Protein AF-A0A2M7XAL5-F1 (afdb_monomer)

Foldseek 3Di:
DDPPCPPPVSVVVCVVVVVVVVVCVVCVVVVVVVVVVVVVVVVVVVVVDDDDPDDDDCPQKDKDKDFADPPDDLVVLVVVQVVVQVVLVVQPQWPHKDKDAADDPDPVGRGDNRIMIIITHGDPPVPHDDD

pLDDT: mean 87.9, std 8.3, range [49.16, 96.69]

Radius of gyration: 30.65 Å; Cα contacts (8 Å, |Δi|>4): 119; chains: 1; bounding box: 51×35×81 Å

Mean predicted aligned error: 9.92 Å

Nearest PDB structures (foldseek):
  7kf6-assembly1_C  TM=8.830E-01  e=1.157E-09  Escherichia coli
  4dnr-assembly1_A  TM=8.608E-01  e=1.715E-09  Escherichia coli K-12
  4k0e-assembly1_C  TM=8.693E-01  e=5.455E-06  Cupriavidus metallidurans CH34
  4k0j-assembly2_E  TM=8.535E-01  e=9.842E-06  Cupriavidus metallidurans CH34
  8yr0-assembly1_C  TM=6.850E-01  e=1.027E-02  Acinetobacter baumannii

Structure (mmCIF, N/CA/C/O backbone):
data_AF-A0A2M7XAL5-F1
#
_entry.id   AF-A0A2M7XAL5-F1
#
loop_
_atom_site.group_PDB
_atom_site.id
_atom_site.type_symbol
_atom_site.label_atom_id
_atom_site.label_alt_id
_atom_site.label_comp_id
_atom_site.label_asym_id
_atom_site.label_entity_id
_atom_site.label_seq_id
_atom_site.pdbx_PDB_ins_code
_atom_site.Cartn_x
_atom_site.Cartn_y
_atom_site.Cartn_z
_atom_site.occupancy
_atom_site.B_iso_or_equiv
_atom_site.auth_seq_id
_atom_site.auth_comp_id
_atom_site.auth_asym_id
_atom_site.auth_atom_id
_atom_site.pdbx_PDB_model_num
ATOM 1 N N . MET A 1 1 ? 8.587 -23.482 -47.338 1.00 49.16 1 MET A N 1
ATOM 2 C CA . MET A 1 1 ? 9.087 -22.319 -46.572 1.00 49.16 1 MET A CA 1
ATOM 3 C C . MET A 1 1 ? 9.256 -21.165 -47.551 1.00 49.16 1 MET A C 1
ATOM 5 O O . MET A 1 1 ? 10.068 -21.295 -48.456 1.00 49.16 1 MET A O 1
ATOM 9 N N . ARG A 1 2 ? 8.418 -20.118 -47.480 1.00 53.09 2 ARG A N 1
ATOM 10 C CA . ARG A 1 2 ? 8.546 -18.942 -48.364 1.00 53.09 2 ARG A CA 1
ATOM 11 C C . ARG A 1 2 ? 9.804 -18.167 -47.977 1.00 53.09 2 ARG A C 1
ATOM 13 O O . ARG A 1 2 ? 10.059 -18.000 -46.787 1.00 53.09 2 ARG A O 1
ATOM 20 N N . SER A 1 3 ? 10.578 -17.739 -48.971 1.00 56.19 3 SER A N 1
ATOM 21 C CA . SER A 1 3 ? 11.806 -16.978 -48.750 1.00 56.19 3 SER A CA 1
ATOM 22 C C . SER A 1 3 ? 11.474 -15.656 -48.060 1.00 56.19 3 SER A C 1
ATOM 24 O O . SER A 1 3 ? 10.515 -14.975 -48.421 1.00 56.19 3 SER A O 1
ATOM 26 N N . GLU A 1 4 ? 12.270 -15.286 -47.061 1.00 58.97 4 GLU A N 1
ATOM 27 C CA . GLU A 1 4 ? 12.066 -14.123 -46.186 1.00 58.97 4 GLU A CA 1
ATOM 28 C C . GLU A 1 4 ? 11.898 -12.805 -46.972 1.00 58.97 4 GLU A C 1
ATOM 30 O O . GLU A 1 4 ? 11.258 -11.862 -46.512 1.00 58.97 4 GLU A O 1
ATOM 35 N N . HIS A 1 5 ? 12.405 -12.764 -48.206 1.00 58.94 5 HIS A N 1
ATOM 36 C CA . HIS A 1 5 ? 12.381 -11.621 -49.120 1.00 58.94 5 HIS A CA 1
ATOM 37 C C . HIS A 1 5 ? 11.064 -11.448 -49.899 1.00 58.94 5 HIS A C 1
ATOM 39 O O . HIS A 1 5 ? 10.841 -10.389 -50.485 1.00 58.94 5 HIS A O 1
ATOM 45 N N . GLU A 1 6 ? 10.185 -12.453 -49.907 1.00 62.72 6 GLU A N 1
ATOM 46 C CA . GLU A 1 6 ? 8.898 -12.400 -50.617 1.00 62.72 6 GLU A CA 1
ATOM 47 C C . GLU A 1 6 ? 7.762 -11.851 -49.750 1.00 62.72 6 GLU A C 1
ATOM 49 O O . GLU A 1 6 ? 6.675 -11.561 -50.251 1.00 62.72 6 GLU A O 1
ATOM 54 N N . ASN A 1 7 ? 7.998 -11.681 -48.446 1.00 75.62 7 ASN A N 1
ATOM 55 C CA . ASN A 1 7 ? 7.008 -11.097 -47.559 1.00 75.62 7 ASN A CA 1
ATOM 56 C C . ASN A 1 7 ? 6.917 -9.576 -47.818 1.00 75.62 7 ASN A C 1
ATOM 58 O O . ASN A 1 7 ? 7.906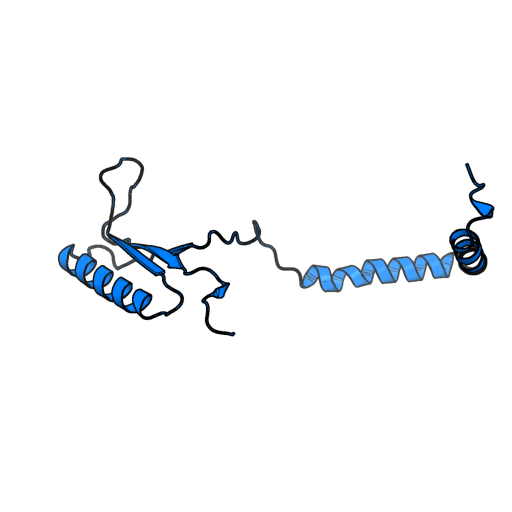 -8.863 -47.606 1.00 75.62 7 ASN A O 1
ATOM 62 N N . PRO A 1 8 ? 5.754 -9.046 -48.248 1.00 79.69 8 PRO A N 1
ATOM 63 C CA . PRO A 1 8 ? 5.588 -7.623 -48.552 1.00 79.69 8 PRO A CA 1
ATOM 64 C C . PRO A 1 8 ? 5.903 -6.719 -47.353 1.00 79.69 8 PRO A C 1
ATOM 66 O O . PRO A 1 8 ? 6.410 -5.611 -47.538 1.00 79.69 8 PRO A O 1
ATOM 69 N N . ILE A 1 9 ? 5.686 -7.216 -46.131 1.00 83.81 9 ILE A N 1
ATOM 70 C CA . ILE A 1 9 ? 6.045 -6.521 -44.891 1.00 83.81 9 ILE A CA 1
ATOM 71 C C . ILE A 1 9 ? 7.568 -6.373 -44.804 1.00 83.81 9 ILE A C 1
ATOM 73 O O . ILE A 1 9 ? 8.073 -5.266 -44.630 1.00 83.81 9 ILE A O 1
ATOM 77 N N . ASN A 1 10 ? 8.317 -7.457 -45.021 1.00 84.06 10 ASN A N 1
ATOM 78 C CA . ASN A 1 10 ? 9.776 -7.424 -44.929 1.00 84.06 10 ASN A CA 1
ATOM 79 C C . ASN A 1 10 ? 10.398 -6.491 -45.981 1.00 84.06 10 ASN A C 1
ATOM 81 O O . ASN A 1 10 ? 11.271 -5.679 -45.675 1.00 84.06 10 ASN A O 1
ATOM 85 N N . ARG A 1 11 ? 9.890 -6.519 -47.220 1.00 8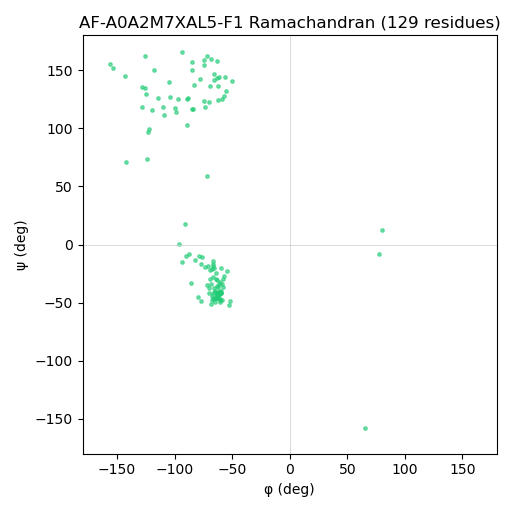3.12 11 ARG A N 1
ATOM 86 C CA . ARG A 1 11 ? 10.361 -5.622 -48.286 1.00 83.12 11 ARG A CA 1
ATOM 87 C C . ARG A 1 11 ? 10.158 -4.147 -47.930 1.00 83.12 11 ARG A C 1
ATOM 89 O O . ARG A 1 11 ? 11.042 -3.329 -48.195 1.00 83.12 11 ARG A O 1
ATOM 96 N N . TRP A 1 12 ? 9.022 -3.807 -47.323 1.00 86.44 12 TRP A N 1
ATOM 97 C CA . TRP A 1 12 ? 8.743 -2.444 -46.873 1.00 86.44 12 TRP A CA 1
ATOM 98 C C . TRP A 1 12 ? 9.656 -2.020 -45.711 1.00 86.44 12 TRP A C 1
ATOM 100 O O . TRP A 1 12 ? 10.236 -0.930 -45.772 1.00 86.44 12 TRP A O 1
ATOM 110 N N . LEU A 1 13 ? 9.870 -2.890 -44.713 1.00 88.06 13 LEU A N 1
ATOM 111 C CA . LEU A 1 13 ? 10.814 -2.625 -43.619 1.00 88.06 13 LEU A CA 1
ATOM 112 C C . LEU A 1 13 ? 12.234 -2.384 -44.148 1.00 88.06 13 LEU A C 1
ATOM 114 O O . LEU A 1 13 ? 12.853 -1.379 -43.799 1.00 88.06 13 LEU A O 1
ATOM 118 N N . ILE A 1 14 ? 12.734 -3.245 -45.041 1.00 85.62 14 ILE A N 1
ATOM 119 C CA . ILE A 1 14 ? 14.081 -3.115 -45.620 1.00 85.62 14 ILE A CA 1
ATOM 120 C C . ILE A 1 14 ? 14.209 -1.818 -46.432 1.00 85.62 14 ILE A C 1
ATOM 122 O O . ILE A 1 14 ? 15.222 -1.118 -46.330 1.00 85.62 14 ILE A O 1
ATOM 126 N N . ALA A 1 15 ? 13.183 -1.460 -47.209 1.00 86.75 15 ALA A N 1
ATOM 127 C CA . ALA A 1 15 ? 13.174 -0.230 -47.999 1.00 86.75 15 ALA A CA 1
ATOM 128 C C . ALA A 1 15 ? 13.228 1.038 -47.129 1.00 86.75 15 ALA A C 1
ATOM 130 O O . ALA A 1 15 ? 13.798 2.045 -47.555 1.00 86.75 15 ALA A O 1
ATOM 131 N N . ARG A 1 16 ? 12.673 1.005 -45.909 1.00 87.38 16 ARG A N 1
ATOM 132 C CA . ARG A 1 16 ? 12.780 2.113 -44.943 1.00 87.38 16 ARG A CA 1
ATOM 133 C C . ARG A 1 16 ? 14.039 2.063 -44.090 1.00 87.38 16 ARG A C 1
ATOM 135 O O . ARG A 1 16 ? 14.607 3.117 -43.822 1.00 87.38 16 ARG A O 1
ATOM 142 N N . TYR A 1 17 ? 14.536 0.879 -43.761 1.00 88.75 17 TYR A N 1
ATOM 143 C CA . TYR A 1 17 ? 15.765 0.698 -42.992 1.00 88.75 17 TYR A CA 1
ATOM 144 C C . TYR A 1 17 ? 17.022 1.154 -43.753 1.00 88.75 17 TYR A C 1
ATOM 146 O O . TYR A 1 17 ? 17.834 1.907 -43.212 1.00 88.75 17 TYR A O 1
ATOM 154 N N . ARG A 1 18 ? 17.165 0.775 -45.033 1.00 87.44 18 ARG A N 1
ATOM 155 C CA . ARG A 1 18 ? 18.337 1.108 -45.873 1.00 87.44 18 ARG A CA 1
ATOM 156 C C . ARG A 1 18 ? 18.707 2.606 -45.904 1.00 87.44 18 ARG A C 1
ATOM 158 O O . ARG A 1 18 ? 19.876 2.925 -45.688 1.00 87.44 18 ARG A O 1
ATOM 165 N N . PRO A 1 19 ? 17.778 3.555 -46.130 1.00 88.56 19 PRO A N 1
ATOM 166 C CA . PRO A 1 19 ? 18.117 4.980 -46.119 1.00 88.56 19 PRO A CA 1
ATOM 167 C C . PRO A 1 19 ? 18.364 5.541 -44.709 1.00 88.56 19 PRO A C 1
ATOM 169 O O . PRO A 1 19 ? 18.978 6.600 -44.580 1.00 88.56 19 PRO A O 1
ATOM 172 N N . ILE A 1 20 ? 17.889 4.880 -43.650 1.00 86.81 20 ILE A N 1
ATOM 173 C CA . ILE A 1 20 ? 18.134 5.294 -42.261 1.00 86.81 20 ILE A CA 1
ATOM 174 C C . ILE A 1 20 ? 19.554 4.896 -41.854 1.00 86.81 20 ILE A C 1
ATOM 176 O O . ILE A 1 20 ? 20.316 5.753 -41.405 1.00 86.81 20 ILE A O 1
ATOM 180 N N . ILE A 1 21 ? 19.950 3.643 -42.104 1.00 86.44 21 ILE A N 1
ATOM 181 C CA . ILE A 1 21 ? 21.302 3.176 -41.776 1.00 86.44 21 ILE A CA 1
ATOM 182 C C . ILE A 1 21 ? 22.369 3.883 -42.617 1.00 86.44 21 ILE A C 1
ATOM 184 O O . ILE A 1 21 ? 23.409 4.266 -42.087 1.00 86.44 21 ILE A O 1
ATOM 188 N N . GLY A 1 22 ? 22.086 4.167 -43.894 1.00 86.06 22 GLY A N 1
ATOM 189 C CA . GLY A 1 22 ? 22.992 4.947 -44.740 1.00 86.06 22 GLY A CA 1
ATOM 190 C C . GLY A 1 22 ? 23.251 6.355 -44.189 1.00 86.06 22 GLY A C 1
ATOM 191 O O . GLY A 1 22 ? 24.390 6.816 -44.181 1.00 86.06 22 GLY A O 1
ATOM 192 N N . ARG A 1 23 ? 22.223 7.028 -43.648 1.00 85.00 23 ARG A N 1
ATOM 193 C CA . ARG A 1 23 ? 22.387 8.340 -42.992 1.00 85.00 23 ARG A CA 1
ATOM 194 C C . ARG A 1 23 ? 23.106 8.245 -41.648 1.00 85.00 23 ARG A C 1
ATOM 196 O O . ARG A 1 23 ? 23.861 9.159 -41.319 1.00 85.00 23 ARG A O 1
ATOM 203 N N . ALA A 1 24 ? 22.880 7.169 -40.897 1.00 85.31 24 ALA A N 1
ATOM 204 C CA . ALA A 1 24 ? 23.548 6.919 -39.623 1.00 85.31 24 ALA A CA 1
ATOM 205 C C . ALA A 1 24 ? 25.059 6.681 -39.814 1.00 85.31 24 ALA A C 1
ATOM 207 O O . ALA A 1 24 ? 25.872 7.322 -39.150 1.00 85.31 24 ALA A O 1
ATOM 208 N N . LEU A 1 25 ? 25.437 5.841 -40.784 1.00 87.06 25 LEU A N 1
ATOM 209 C CA . LEU A 1 25 ? 26.834 5.540 -41.117 1.00 87.06 25 LEU A CA 1
ATOM 210 C C . LEU A 1 25 ? 27.568 6.728 -41.755 1.00 87.06 25 LEU A C 1
ATOM 212 O O . LEU A 1 25 ? 28.770 6.876 -41.561 1.00 87.06 25 LEU A O 1
ATOM 216 N N . ALA A 1 26 ? 26.862 7.609 -42.472 1.00 89.00 26 ALA A N 1
ATOM 217 C CA . ALA A 1 26 ? 27.469 8.789 -43.090 1.00 89.00 26 ALA A CA 1
ATOM 218 C C . ALA A 1 26 ? 27.933 9.854 -42.077 1.00 89.00 26 ALA A C 1
ATOM 220 O O . ALA A 1 26 ? 28.758 10.702 -42.417 1.00 89.00 26 ALA A O 1
ATOM 221 N N . ARG A 1 27 ? 27.382 9.873 -40.852 1.00 88.44 27 ARG A N 1
ATOM 222 C CA . ARG A 1 27 ? 27.732 10.854 -39.805 1.00 88.44 27 ARG A CA 1
ATOM 223 C C . ARG A 1 27 ? 27.758 10.207 -38.414 1.00 88.44 27 ARG A C 1
ATOM 225 O O . ARG A 1 27 ? 26.909 10.540 -37.580 1.00 88.44 27 ARG A O 1
ATOM 232 N N . PRO A 1 28 ? 28.752 9.348 -38.125 1.00 85.25 28 PRO A N 1
ATOM 233 C CA . PRO A 1 28 ? 28.805 8.591 -36.874 1.00 85.25 28 PRO A CA 1
ATOM 234 C C . PRO A 1 28 ? 28.812 9.493 -35.628 1.00 85.25 28 PRO A C 1
ATOM 236 O O . PRO A 1 28 ? 28.124 9.195 -34.657 1.00 85.25 28 PRO A O 1
ATOM 239 N N . GLY A 1 29 ? 29.472 10.658 -35.671 1.00 90.94 29 GLY A N 1
ATOM 240 C CA . GLY A 1 29 ? 29.486 11.601 -34.543 1.00 90.94 29 GLY A CA 1
ATOM 241 C C . GLY A 1 29 ? 28.102 12.141 -34.148 1.00 90.94 29 GLY A C 1
ATOM 242 O O . GLY A 1 29 ? 27.831 12.327 -32.965 1.00 90.94 29 GLY A O 1
ATOM 243 N N . ARG A 1 30 ? 27.183 12.331 -35.111 1.00 89.94 30 ARG A N 1
ATOM 244 C CA . ARG A 1 30 ? 25.798 12.745 -34.805 1.00 89.94 30 ARG A CA 1
ATOM 245 C C . ARG A 1 30 ? 25.018 11.625 -34.131 1.00 89.94 30 ARG A C 1
ATOM 247 O O . ARG A 1 30 ? 24.232 11.901 -33.234 1.00 89.94 30 ARG A O 1
ATOM 254 N N . VAL A 1 31 ? 25.243 10.381 -34.550 1.00 91.19 31 VAL A N 1
ATOM 255 C CA . VAL A 1 31 ? 24.608 9.206 -33.939 1.00 91.19 31 VAL A CA 1
ATOM 256 C C . VAL A 1 31 ? 25.051 9.068 -32.484 1.00 91.19 31 VAL A C 1
ATOM 258 O O . VAL A 1 31 ? 24.204 8.906 -31.608 1.00 91.19 31 VAL A O 1
ATOM 261 N N . VAL A 1 32 ? 26.351 9.219 -32.214 1.00 93.75 32 VAL A N 1
ATOM 262 C CA . VAL A 1 32 ? 26.899 9.195 -30.848 1.00 93.75 32 VAL A CA 1
ATOM 263 C C . VAL A 1 32 ? 26.306 10.319 -29.995 1.00 93.75 32 VAL A C 1
ATOM 265 O O . VAL A 1 32 ? 25.838 10.056 -28.891 1.00 93.75 32 VAL A O 1
ATOM 268 N N . LEU A 1 33 ? 26.248 11.550 -30.514 1.00 95.25 33 LEU A N 1
ATOM 269 C CA . LEU A 1 33 ? 25.688 12.692 -29.785 1.00 95.25 33 LEU A CA 1
ATOM 270 C C . LEU A 1 33 ? 24.196 12.512 -29.465 1.00 95.25 33 LEU A C 1
ATOM 272 O O . LEU A 1 33 ? 23.788 12.718 -28.326 1.00 95.25 33 LEU A O 1
ATOM 276 N N . ILE A 1 34 ? 23.389 12.085 -30.441 1.00 94.25 34 ILE A N 1
ATOM 277 C CA . ILE A 1 34 ? 21.956 11.822 -30.233 1.00 94.25 34 ILE A CA 1
ATOM 278 C C . ILE A 1 34 ? 21.763 10.713 -29.197 1.00 94.25 34 ILE A C 1
ATOM 280 O O . ILE A 1 34 ? 20.935 10.851 -28.302 1.00 94.25 34 ILE A O 1
ATOM 284 N N . THR A 1 35 ? 22.550 9.639 -29.281 1.00 93.94 35 THR A N 1
ATOM 285 C CA . THR A 1 35 ? 22.486 8.533 -28.315 1.00 93.94 35 THR A CA 1
ATOM 286 C C . THR A 1 35 ? 22.860 9.006 -26.909 1.00 93.94 35 THR A C 1
ATOM 288 O O . THR A 1 35 ? 22.166 8.678 -25.951 1.00 93.94 35 THR A O 1
ATOM 291 N N . GLY A 1 36 ? 23.900 9.835 -26.779 1.00 96.50 36 GLY A N 1
ATOM 292 C CA . GLY A 1 36 ? 24.295 10.435 -25.503 1.00 96.50 36 GLY A CA 1
ATOM 293 C C . GLY A 1 36 ? 23.209 11.333 -24.907 1.00 96.50 36 GLY A C 1
ATOM 294 O O . GLY A 1 36 ? 22.917 11.230 -23.718 1.00 96.50 36 GLY A O 1
ATOM 295 N N . LEU A 1 37 ? 22.556 12.160 -25.730 1.00 96.69 37 LEU A N 1
ATOM 296 C CA . LEU A 1 37 ? 21.432 12.996 -25.294 1.00 96.69 37 LEU A CA 1
ATOM 297 C C . LEU A 1 37 ? 20.219 12.161 -24.869 1.00 96.69 37 LEU A C 1
ATOM 299 O O . LEU A 1 37 ? 19.584 12.483 -23.868 1.00 96.69 37 LEU A O 1
ATOM 303 N N . LEU A 1 38 ? 19.915 11.074 -25.585 1.00 96.06 38 LEU A N 1
ATOM 304 C CA . LEU A 1 38 ? 18.842 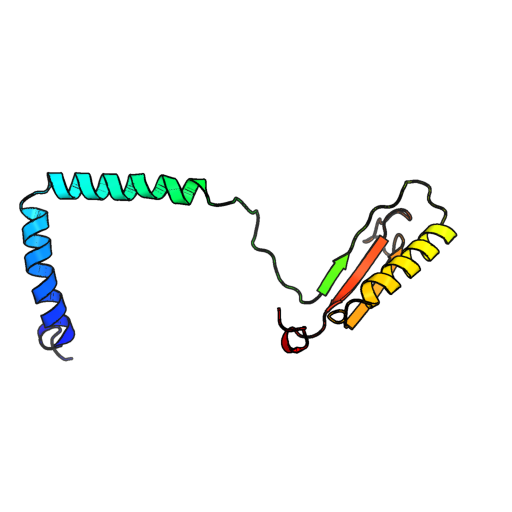10.151 -25.207 1.00 96.06 38 LEU A CA 1
ATOM 305 C C . LEU A 1 38 ? 19.125 9.490 -23.854 1.00 96.06 38 LEU A C 1
ATOM 307 O O . LEU A 1 38 ? 18.246 9.473 -22.996 1.00 96.06 38 LEU A O 1
ATOM 311 N N . LEU A 1 39 ? 20.353 9.022 -23.625 1.00 96.12 39 LEU A N 1
ATOM 312 C CA . LEU A 1 39 ? 20.751 8.466 -22.329 1.00 96.12 39 LEU A CA 1
ATOM 313 C C . LEU A 1 39 ? 20.677 9.514 -21.211 1.00 96.12 39 LEU A C 1
ATOM 315 O O . LEU A 1 39 ? 20.130 9.236 -20.149 1.00 96.12 39 LEU A O 1
ATOM 319 N N . ALA A 1 40 ? 21.153 10.736 -21.457 1.00 96.12 40 ALA A N 1
ATOM 320 C CA . ALA A 1 40 ? 21.057 11.825 -20.486 1.00 96.12 40 ALA A CA 1
ATOM 321 C C . ALA A 1 40 ? 19.598 12.190 -20.169 1.00 96.12 40 ALA A C 1
ATOM 323 O O . ALA A 1 40 ? 19.268 12.467 -19.018 1.00 96.12 40 ALA A O 1
ATOM 324 N N . SER A 1 41 ? 18.702 12.133 -21.161 1.00 96.00 41 SER A N 1
ATOM 325 C CA . SER A 1 41 ? 17.277 12.411 -20.957 1.00 96.00 41 SER A CA 1
ATOM 326 C C . SER A 1 41 ? 16.591 11.406 -20.027 1.00 96.00 41 SER A C 1
ATOM 328 O O . SER A 1 41 ? 15.620 11.773 -19.371 1.00 96.00 41 SER A O 1
ATOM 330 N N . MET A 1 42 ? 17.121 10.180 -19.893 1.00 94.56 42 MET A N 1
ATOM 331 C CA . MET A 1 42 ? 16.599 9.181 -18.948 1.00 94.56 42 MET A CA 1
ATOM 332 C C . MET A 1 42 ? 16.810 9.578 -17.483 1.00 94.56 42 MET A C 1
ATOM 334 O O . MET A 1 42 ? 16.078 9.098 -16.620 1.00 94.56 42 MET A O 1
ATOM 338 N N . LEU A 1 43 ? 17.752 10.478 -17.183 1.00 94.06 43 LEU A N 1
ATOM 339 C CA . LEU A 1 43 ? 17.986 10.945 -15.813 1.00 94.06 43 LEU A CA 1
ATOM 340 C C . LEU A 1 43 ? 16.774 11.697 -15.239 1.00 94.06 43 LEU A C 1
ATOM 342 O O . LEU A 1 43 ? 16.543 11.646 -14.035 1.00 94.06 43 LEU A O 1
ATOM 346 N N . TRP A 1 44 ? 15.983 12.357 -16.092 1.00 93.75 44 TRP A N 1
ATOM 347 C CA . TRP A 1 44 ? 14.795 13.114 -15.688 1.00 93.75 44 TRP A CA 1
ATOM 348 C C . TRP A 1 44 ? 13.631 12.243 -15.177 1.00 93.75 44 TRP A C 1
ATOM 350 O O . TRP A 1 44 ? 13.129 12.522 -14.092 1.00 93.75 44 TRP A O 1
ATOM 360 N N . PRO A 1 45 ? 13.163 11.196 -15.886 1.00 93.69 45 PRO A N 1
ATOM 361 C CA . PRO A 1 45 ? 12.150 10.295 -15.340 1.00 93.69 45 PRO A CA 1
ATOM 362 C C . PRO A 1 45 ? 12.693 9.458 -14.176 1.00 93.69 45 PRO A C 1
ATOM 364 O O . PRO A 1 45 ? 11.964 9.225 -13.218 1.00 93.69 45 PRO A O 1
ATOM 367 N N . LEU A 1 46 ? 13.973 9.063 -14.200 1.00 91.94 46 LEU A N 1
ATOM 368 C CA . LEU A 1 46 ? 14.587 8.315 -13.096 1.00 91.94 46 LEU A CA 1
ATOM 369 C C . LEU A 1 46 ? 14.581 9.089 -11.771 1.00 91.94 46 LEU A C 1
ATOM 371 O O . LEU A 1 46 ? 14.459 8.469 -10.719 1.00 91.94 46 LEU A O 1
ATOM 375 N N . SER A 1 47 ? 14.691 10.421 -11.801 1.00 90.44 4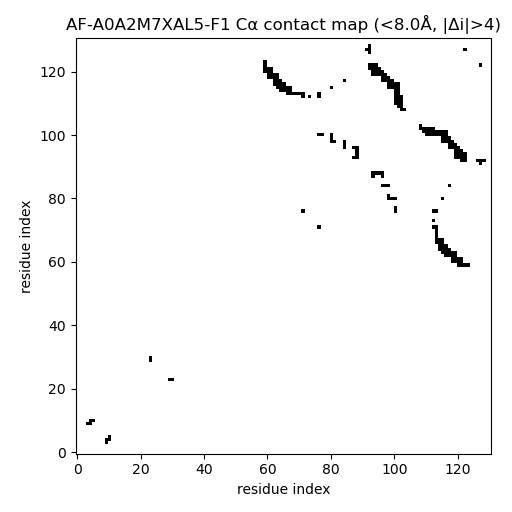7 SER A N 1
ATOM 376 C CA . SER A 1 47 ? 14.617 11.243 -10.586 1.00 90.44 47 SER A CA 1
ATOM 377 C C . SER A 1 47 ? 13.194 11.432 -10.051 1.00 90.44 47 SER A C 1
ATOM 379 O O . SER A 1 47 ? 13.035 11.814 -8.895 1.00 90.44 47 SER A O 1
ATOM 381 N N . GLN A 1 48 ? 12.171 11.159 -10.864 1.00 92.12 48 GLN A N 1
ATOM 382 C CA . GLN A 1 48 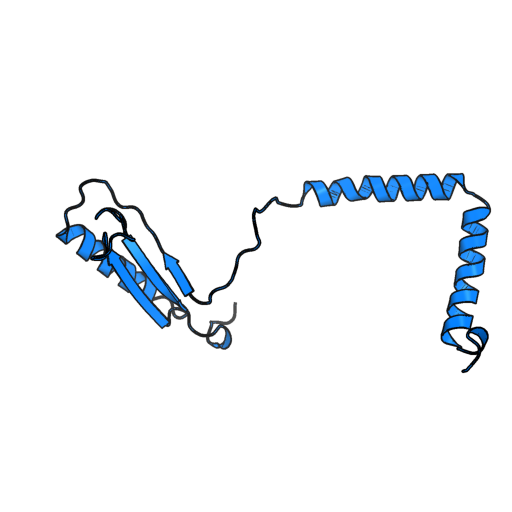? 10.758 11.243 -10.474 1.00 92.12 48 GLN A CA 1
ATOM 383 C C . GLN A 1 48 ? 10.190 9.912 -9.981 1.00 92.12 48 GLN A C 1
ATOM 385 O O . GLN A 1 48 ? 9.116 9.897 -9.383 1.00 92.12 48 GLN A O 1
ATOM 390 N N . LEU A 1 49 ? 10.880 8.796 -10.229 1.00 89.56 49 LEU A N 1
ATOM 391 C CA . LEU A 1 49 ? 10.442 7.493 -9.747 1.00 89.56 49 LEU A CA 1
ATOM 392 C C . LEU A 1 49 ? 10.610 7.410 -8.227 1.00 89.56 49 LEU A C 1
ATOM 394 O O . LEU A 1 49 ? 11.711 7.557 -7.689 1.00 89.56 49 LEU A O 1
ATOM 398 N N . GLY A 1 50 ? 9.498 7.140 -7.546 1.00 84.88 50 GLY A N 1
ATOM 399 C CA . GLY A 1 50 ? 9.501 6.744 -6.145 1.00 84.88 50 GLY A CA 1
ATOM 400 C C . GLY A 1 50 ? 10.231 5.415 -5.951 1.00 84.88 50 GLY A C 1
ATOM 401 O O . GLY A 1 50 ? 10.397 4.623 -6.880 1.00 84.88 50 GLY A O 1
ATOM 402 N N . ARG A 1 51 ? 10.693 5.175 -4.725 1.00 83.56 51 ARG A N 1
ATOM 403 C CA . ARG A 1 51 ? 11.234 3.877 -4.320 1.00 83.56 51 ARG A CA 1
ATOM 404 C C . ARG A 1 51 ? 10.249 3.252 -3.353 1.00 83.56 51 ARG A C 1
ATOM 406 O O . ARG A 1 51 ? 10.025 3.800 -2.279 1.00 83.56 51 ARG A O 1
ATOM 413 N N . GLU A 1 52 ? 9.715 2.106 -3.730 1.00 87.94 52 GLU A N 1
ATOM 414 C CA . GLU A 1 52 ? 8.862 1.277 -2.885 1.00 87.94 52 GLU A CA 1
ATOM 415 C C . GLU A 1 52 ? 9.549 -0.074 -2.686 1.00 87.94 52 GLU A C 1
ATOM 417 O O . GLU A 1 52 ? 10.337 -0.511 -3.528 1.00 87.94 52 GLU A O 1
ATOM 422 N N . PHE A 1 53 ? 9.307 -0.717 -1.543 1.00 85.69 53 PHE A N 1
ATOM 423 C CA . PHE A 1 53 ? 9.887 -2.031 -1.255 1.00 85.69 53 PHE A CA 1
ATOM 424 C C . PHE A 1 53 ? 9.262 -3.119 -2.140 1.00 85.69 53 PHE A C 1
ATOM 426 O O . PHE A 1 53 ? 9.965 -3.979 -2.666 1.00 85.69 53 PHE A O 1
ATOM 433 N N . MET A 1 54 ? 7.944 -3.050 -2.322 1.00 87.75 54 MET A N 1
ATOM 434 C CA . MET A 1 54 ? 7.135 -3.953 -3.136 1.00 87.75 54 MET A CA 1
ATOM 435 C C . MET A 1 54 ? 5.849 -3.224 -3.555 1.00 87.75 54 MET A C 1
ATOM 437 O O . MET A 1 54 ? 5.458 -2.295 -2.848 1.00 87.75 54 MET A O 1
ATOM 441 N N . PRO A 1 55 ? 5.200 -3.616 -4.666 1.00 85.50 55 PRO A N 1
ATOM 442 C CA . PRO A 1 55 ? 3.908 -3.052 -5.039 1.00 85.50 55 PRO A CA 1
ATOM 443 C C . PRO A 1 55 ? 2.832 -3.430 -4.017 1.00 85.50 55 PRO A C 1
ATOM 445 O O . PRO A 1 55 ? 2.853 -4.540 -3.476 1.00 85.50 55 PRO A O 1
ATOM 448 N N . ASP A 1 56 ? 1.873 -2.532 -3.803 1.00 84.38 56 ASP A N 1
ATOM 449 C CA . ASP A 1 56 ? 0.724 -2.798 -2.941 1.00 84.38 56 ASP A CA 1
ATOM 450 C C . ASP A 1 56 ? -0.104 -3.965 -3.497 1.00 84.38 56 ASP A C 1
ATOM 452 O O . ASP A 1 56 ? -0.543 -3.959 -4.653 1.00 84.38 56 ASP A O 1
ATOM 456 N N . LEU A 1 57 ? -0.304 -4.983 -2.661 1.00 84.69 57 LEU A N 1
ATOM 457 C CA . LEU A 1 57 ? -1.127 -6.140 -2.982 1.00 84.69 57 LEU A CA 1
ATOM 458 C C . LEU A 1 57 ? -2.581 -5.850 -2.595 1.00 84.69 57 LEU A C 1
ATOM 460 O O . LEU A 1 57 ? -2.864 -5.504 -1.452 1.00 84.69 57 LEU A O 1
ATOM 464 N N . ASP A 1 58 ? -3.505 -6.009 -3.543 1.00 83.88 58 ASP A N 1
ATOM 465 C CA . ASP A 1 58 ? -4.938 -5.918 -3.257 1.00 83.88 58 ASP A CA 1
ATO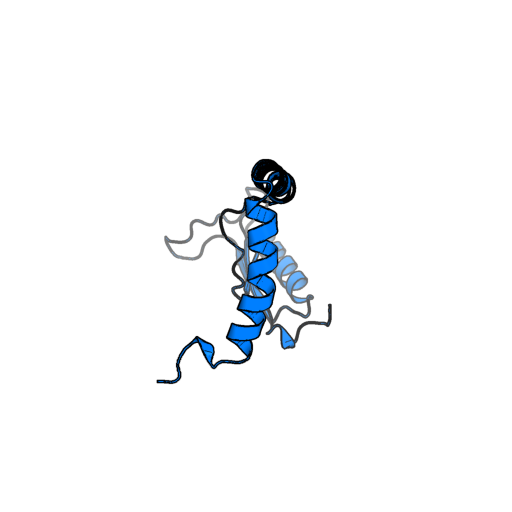M 466 C C . ASP A 1 58 ? -5.485 -7.293 -2.857 1.00 83.88 58 ASP A C 1
ATOM 468 O O . ASP A 1 58 ? -5.693 -8.165 -3.703 1.00 83.88 58 ASP A O 1
ATOM 472 N N . GLU A 1 59 ? -5.703 -7.479 -1.557 1.00 82.94 59 GLU A N 1
ATOM 473 C CA . GLU A 1 59 ? -6.237 -8.714 -0.968 1.00 82.94 59 GLU A CA 1
ATOM 474 C C . GLU A 1 59 ? -7.782 -8.729 -0.932 1.00 82.94 59 GLU A C 1
ATOM 476 O O . GLU A 1 59 ? -8.397 -9.764 -0.668 1.00 82.94 59 GLU A O 1
ATOM 481 N N . GLY A 1 60 ? -8.443 -7.606 -1.253 1.00 81.31 60 GLY A N 1
ATOM 482 C CA . GLY A 1 60 ? -9.904 -7.455 -1.191 1.00 81.31 60 GLY A CA 1
ATOM 483 C C . GLY A 1 60 ? -10.471 -7.256 0.225 1.00 81.31 60 GLY A C 1
ATOM 484 O O . GLY A 1 60 ? -11.652 -6.921 0.388 1.00 81.31 60 GLY A O 1
ATOM 485 N N . ASP A 1 61 ? -9.645 -7.409 1.254 1.00 87.69 61 ASP A N 1
ATOM 486 C CA . ASP A 1 61 ? -9.895 -6.964 2.617 1.00 87.69 61 ASP A CA 1
ATOM 487 C C . ASP A 1 61 ? -8.759 -6.067 3.134 1.00 87.69 61 ASP A C 1
ATOM 489 O O . ASP A 1 61 ? -7.692 -5.937 2.540 1.00 87.69 61 ASP A O 1
ATOM 493 N N . LEU A 1 62 ? -9.059 -5.326 4.198 1.00 90.38 62 LEU A N 1
ATOM 494 C CA . LEU A 1 62 ? -8.173 -4.335 4.795 1.00 90.38 62 LEU A CA 1
ATOM 495 C C . LEU A 1 62 ? -8.053 -4.610 6.287 1.00 90.38 62 LEU A C 1
ATOM 497 O O . LEU A 1 62 ? -9.056 -4.819 6.976 1.00 90.38 62 LEU A O 1
ATOM 501 N N . LEU A 1 63 ? -6.832 -4.548 6.806 1.00 91.69 63 LEU A N 1
ATOM 502 C CA . LEU A 1 63 ? -6.576 -4.637 8.235 1.00 91.69 63 LEU A CA 1
ATOM 503 C C . LEU A 1 63 ? -6.378 -3.233 8.814 1.00 91.69 63 LEU A C 1
ATOM 505 O O . LEU A 1 63 ? -5.410 -2.545 8.496 1.00 91.69 63 LEU A O 1
ATOM 509 N N . TYR A 1 64 ? -7.295 -2.802 9.678 1.00 91.38 64 TYR A N 1
ATOM 510 C CA . TYR A 1 64 ? -7.213 -1.512 10.360 1.00 91.38 64 TYR A CA 1
ATOM 511 C C . TYR A 1 64 ? -6.670 -1.682 11.781 1.00 91.38 64 TYR A C 1
ATOM 513 O O . TYR A 1 64 ? -7.298 -2.340 12.610 1.00 91.38 64 TYR A O 1
ATOM 521 N N . MET A 1 65 ? -5.507 -1.084 12.064 1.00 92.38 65 MET A N 1
ATOM 522 C CA . MET A 1 65 ? -4.772 -1.275 13.324 1.00 92.38 65 MET A CA 1
ATOM 523 C C . MET A 1 65 ? -4.490 0.043 14.065 1.00 92.38 65 MET A C 1
ATOM 525 O O . MET A 1 65 ? -3.355 0.526 14.052 1.00 92.38 65 MET A O 1
ATOM 529 N N . PRO A 1 66 ? -5.487 0.682 14.700 1.00 89.44 66 PRO A N 1
ATOM 530 C CA . PRO A 1 66 ? -5.239 1.895 15.463 1.00 89.44 66 PRO A CA 1
ATOM 531 C C . PRO A 1 66 ? -4.616 1.582 16.833 1.00 89.44 66 PRO A C 1
ATOM 533 O O . PRO A 1 66 ? -4.988 0.628 17.523 1.00 89.44 66 PRO A O 1
ATOM 536 N N . SER A 1 67 ? -3.695 2.445 17.261 1.00 87.62 67 SER A N 1
ATOM 537 C CA . SER A 1 67 ? -3.094 2.418 18.596 1.00 87.62 67 SER A CA 1
ATOM 538 C C . SER A 1 67 ? -3.800 3.399 19.538 1.00 87.62 67 SER A C 1
ATOM 540 O O . SER A 1 67 ? -3.869 4.596 19.249 1.00 87.62 67 SER A O 1
ATOM 542 N N . ALA A 1 68 ? -4.284 2.915 20.680 1.00 86.62 68 ALA A N 1
ATOM 543 C CA . ALA A 1 68 ? -4.859 3.718 21.757 1.00 86.62 68 ALA A CA 1
ATOM 544 C C . ALA A 1 68 ? -3.803 4.077 22.828 1.00 86.62 68 ALA A C 1
ATOM 546 O O . ALA A 1 68 ? -2.729 3.469 22.870 1.00 86.62 68 ALA A O 1
ATOM 547 N N . PRO A 1 69 ? -4.087 5.042 23.726 1.00 88.06 69 PRO A N 1
ATOM 548 C CA . PRO A 1 69 ? -3.192 5.364 24.832 1.00 88.06 69 PRO A CA 1
ATOM 549 C C . PRO A 1 69 ? -2.883 4.145 25.723 1.00 88.06 69 PRO A C 1
ATOM 551 O O . PRO A 1 69 ? -3.770 3.318 25.975 1.00 88.06 69 PRO A O 1
ATOM 554 N N . PRO A 1 70 ? -1.648 4.034 26.245 1.00 85.31 70 PRO A N 1
ATOM 555 C CA . PRO A 1 70 ? -1.283 2.953 27.151 1.00 85.31 70 PRO A CA 1
ATOM 556 C C . PRO A 1 70 ? -2.100 3.037 28.449 1.00 85.31 70 PRO A C 1
ATOM 558 O O . PRO A 1 70 ? -2.383 4.122 28.950 1.00 85.31 70 PRO A O 1
ATOM 561 N N . GLY A 1 71 ? -2.480 1.883 29.004 1.00 84.25 71 GLY A N 1
ATOM 562 C CA . GLY A 1 71 ? -3.262 1.814 30.246 1.00 84.25 71 GLY A CA 1
ATOM 563 C C . GLY A 1 71 ? -4.768 2.046 30.080 1.00 84.25 71 GLY A C 1
ATOM 564 O O . GLY A 1 71 ? -5.464 2.226 31.078 1.00 84.25 71 GLY A O 1
ATOM 565 N N . ILE A 1 72 ? -5.291 2.028 28.847 1.00 87.69 72 ILE A N 1
ATOM 566 C CA . ILE A 1 72 ? -6.736 2.080 28.602 1.00 87.69 72 ILE A CA 1
ATOM 567 C C . ILE A 1 72 ? -7.464 0.947 29.344 1.00 87.69 72 ILE A C 1
ATOM 569 O O . ILE A 1 72 ? -7.076 -0.222 29.289 1.00 87.69 72 ILE A O 1
ATOM 573 N N . ALA A 1 73 ? -8.548 1.295 30.040 1.00 90.69 73 ALA A N 1
ATOM 574 C CA . ALA A 1 73 ? -9.394 0.308 30.694 1.00 90.69 73 ALA A CA 1
ATOM 575 C C . ALA A 1 73 ? -10.089 -0.576 29.649 1.00 90.69 73 ALA A C 1
ATOM 577 O O . ALA A 1 73 ? -10.570 -0.086 28.625 1.00 90.69 73 ALA A O 1
ATOM 578 N N . ILE A 1 74 ? -10.218 -1.874 29.934 1.00 89.56 74 ILE A N 1
ATOM 579 C CA . ILE A 1 74 ? -10.790 -2.841 28.985 1.00 89.56 74 ILE A CA 1
ATOM 580 C C . ILE A 1 74 ? -12.227 -2.486 28.567 1.00 89.56 74 ILE A C 1
ATOM 582 O O . ILE A 1 74 ? -12.608 -2.686 27.416 1.00 89.56 74 ILE A O 1
ATOM 586 N N . GLY A 1 75 ? -13.018 -1.904 29.477 1.00 90.94 75 GLY A N 1
ATOM 587 C CA . GLY A 1 75 ? -14.370 -1.425 29.178 1.00 90.94 75 GLY A CA 1
ATOM 588 C C . GLY A 1 75 ? -14.366 -0.297 28.146 1.00 90.94 75 GLY A C 1
ATOM 589 O O . GLY A 1 75 ? -15.108 -0.354 27.167 1.00 90.94 75 GLY A O 1
ATOM 590 N N . THR A 1 76 ? -13.474 0.680 28.316 1.00 90.38 76 THR A N 1
ATOM 591 C CA . THR A 1 76 ? -13.299 1.800 27.383 1.00 90.38 76 THR A CA 1
ATOM 592 C C . THR A 1 76 ? -12.761 1.326 26.037 1.00 90.38 76 THR A C 1
ATOM 594 O O . THR A 1 76 ? -13.266 1.748 25.003 1.00 90.38 76 THR A O 1
ATOM 597 N N . ALA A 1 77 ? -11.798 0.400 26.024 1.00 91.19 77 ALA A N 1
ATOM 598 C CA . ALA A 1 77 ? -11.266 -0.169 24.785 1.00 91.19 77 ALA A CA 1
ATOM 599 C C . ALA A 1 77 ? -12.353 -0.903 23.978 1.00 91.19 77 ALA A C 1
ATOM 601 O O . ALA A 1 77 ? -12.448 -0.733 22.765 1.00 91.19 77 ALA A O 1
ATOM 602 N N . ARG A 1 78 ? -13.244 -1.647 24.651 1.00 91.06 78 ARG A N 1
ATOM 603 C CA . ARG A 1 78 ? -14.409 -2.286 24.010 1.00 91.06 78 ARG A CA 1
ATOM 604 C C . ARG A 1 78 ? -15.409 -1.270 23.465 1.00 91.06 78 ARG A C 1
ATOM 606 O O . ARG A 1 78 ? -15.949 -1.480 22.383 1.00 91.06 78 ARG A O 1
ATOM 613 N N . GLN A 1 79 ? -15.672 -0.188 24.197 1.00 93.25 79 GLN A N 1
ATOM 614 C CA . GLN A 1 79 ? -16.541 0.889 23.714 1.00 93.25 79 GLN A CA 1
ATOM 615 C C . GLN A 1 79 ? -15.947 1.573 22.481 1.00 93.25 79 GLN A C 1
ATOM 617 O O . GLN A 1 79 ? -16.663 1.785 21.504 1.00 93.25 79 GLN A O 1
ATOM 622 N N . LEU A 1 80 ? -14.645 1.863 22.509 1.00 92.12 80 LEU A N 1
ATOM 623 C CA . LEU A 1 80 ? -13.923 2.457 21.390 1.00 92.12 80 LEU A CA 1
ATOM 624 C C . LEU A 1 80 ? -13.980 1.553 20.154 1.00 92.12 80 LEU A C 1
ATOM 626 O O . LEU A 1 80 ? -14.362 2.026 19.088 1.00 92.12 80 LEU A O 1
ATOM 630 N N . LEU A 1 81 ? -13.701 0.254 20.314 1.00 93.25 81 LEU A N 1
ATOM 631 C CA . LEU A 1 81 ? -13.825 -0.738 19.242 1.00 93.25 81 LEU A CA 1
ATOM 632 C C . LEU A 1 81 ? -15.212 -0.698 18.593 1.00 93.25 81 LEU A C 1
ATOM 634 O O . LEU A 1 81 ? -15.331 -0.552 17.384 1.00 93.25 81 LEU A O 1
ATOM 638 N N . GLN A 1 82 ? -16.273 -0.769 19.400 1.00 93.75 82 GLN A N 1
ATOM 639 C CA . GLN A 1 82 ? -17.643 -0.770 18.882 1.00 93.75 82 GLN A CA 1
ATOM 640 C C . GLN A 1 82 ? -18.003 0.524 18.147 1.00 93.75 82 GLN A C 1
ATOM 642 O O . GLN A 1 82 ? -18.775 0.489 17.189 1.00 93.75 82 GLN A O 1
ATOM 647 N N . GLN A 1 83 ? -17.496 1.670 18.605 1.00 94.62 83 GLN A N 1
ATOM 648 C CA . GLN A 1 83 ? -17.717 2.948 17.930 1.00 94.62 83 GLN A CA 1
ATOM 649 C C . GLN A 1 83 ? -17.000 2.982 16.581 1.00 94.62 83 GLN A C 1
ATOM 651 O O . GLN A 1 83 ? -17.624 3.321 15.576 1.00 94.62 83 GLN A O 1
ATOM 656 N N . VAL A 1 84 ? -15.729 2.580 16.551 1.00 93.44 84 VAL A N 1
ATOM 657 C CA . VAL A 1 84 ? -14.917 2.512 15.331 1.00 93.44 84 VAL A CA 1
ATOM 658 C C . VAL A 1 84 ? -15.541 1.552 14.318 1.00 93.44 84 VAL A C 1
ATOM 660 O O . VAL A 1 84 ? -15.796 1.957 13.185 1.00 93.44 84 VAL A O 1
ATOM 663 N N . ASP A 1 85 ? -15.898 0.334 14.730 1.00 94.50 85 ASP A N 1
ATOM 664 C CA . ASP A 1 85 ? -16.511 -0.667 13.850 1.00 94.50 85 ASP A CA 1
ATOM 665 C C . ASP A 1 85 ? -17.828 -0.169 13.243 1.00 94.50 85 ASP A C 1
ATOM 667 O O . ASP A 1 85 ? -18.080 -0.347 12.048 1.00 94.50 85 ASP A O 1
ATOM 671 N N . ARG A 1 86 ? -18.669 0.503 14.045 1.00 95.06 86 ARG A N 1
ATOM 672 C CA . ARG A 1 86 ? -19.920 1.105 13.556 1.00 95.06 86 ARG A CA 1
ATOM 673 C C . ARG A 1 86 ? -19.658 2.192 12.526 1.00 95.06 86 ARG A C 1
ATOM 675 O O . ARG A 1 86 ? -20.359 2.223 11.519 1.00 95.06 86 ARG A O 1
ATOM 682 N N . LEU A 1 87 ? -18.676 3.059 12.770 1.00 95.56 87 LEU A N 1
ATOM 683 C CA . LEU A 1 87 ? -18.306 4.126 11.842 1.00 95.56 87 LEU A CA 1
ATOM 684 C C . LEU A 1 87 ? -17.773 3.556 10.528 1.00 95.56 87 LEU A C 1
ATOM 686 O O . LEU A 1 87 ? -18.239 3.961 9.465 1.00 95.56 87 LEU A O 1
ATOM 690 N N . ILE A 1 88 ? -16.885 2.562 10.582 1.00 94.69 88 ILE A N 1
ATOM 691 C CA . ILE A 1 88 ? -16.373 1.885 9.382 1.00 94.69 88 ILE A CA 1
ATOM 692 C C . ILE A 1 88 ? -17.530 1.253 8.604 1.00 94.69 88 ILE A C 1
ATOM 694 O O . ILE A 1 88 ? -17.610 1.381 7.383 1.00 94.69 88 ILE A O 1
ATOM 698 N N . LYS A 1 89 ? -18.485 0.630 9.302 1.00 94.94 89 LYS A N 1
ATOM 699 C CA . LYS A 1 89 ? -19.637 -0.015 8.667 1.00 94.94 89 LYS A CA 1
ATOM 700 C C . LYS A 1 89 ? -20.605 0.960 7.979 1.00 94.94 89 LYS A C 1
ATOM 702 O O . LYS A 1 89 ? -21.432 0.510 7.187 1.00 94.94 89 LYS A O 1
ATOM 707 N N . THR A 1 90 ? -20.506 2.268 8.235 1.00 95.69 90 THR A N 1
ATOM 708 C CA . THR A 1 90 ? -21.287 3.276 7.493 1.00 95.69 90 THR A CA 1
ATOM 709 C C . THR A 1 90 ? -20.820 3.456 6.044 1.00 95.69 90 THR A C 1
ATOM 711 O O . THR A 1 90 ? -21.588 3.947 5.217 1.00 95.69 90 THR A O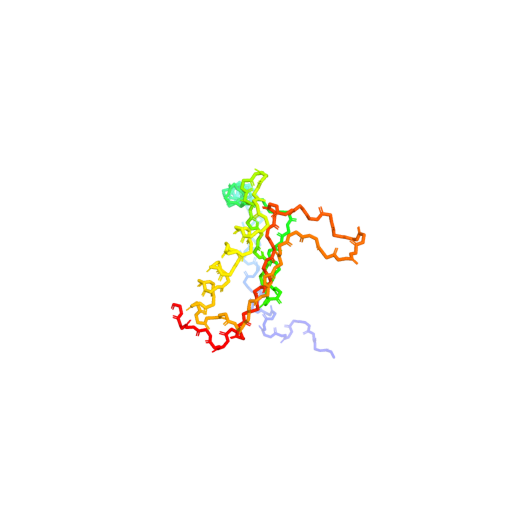 1
ATOM 714 N N . VAL A 1 91 ? -19.597 3.029 5.712 1.00 95.19 91 VAL A N 1
ATOM 715 C CA . VAL A 1 91 ? -19.049 3.095 4.353 1.00 95.19 91 VAL A CA 1
ATOM 716 C C . VAL A 1 91 ? -19.702 2.005 3.482 1.00 95.19 91 VAL A C 1
ATOM 718 O O . VAL A 1 91 ? -19.641 0.825 3.838 1.00 95.19 91 VAL A O 1
ATOM 721 N N . PRO A 1 92 ? -20.343 2.348 2.346 1.00 92.69 92 PRO A N 1
ATOM 722 C CA . PRO A 1 92 ? -21.158 1.401 1.580 1.00 92.69 92 PRO A CA 1
ATOM 723 C C . PRO A 1 92 ? -20.344 0.265 0.946 1.00 92.69 92 PRO A C 1
ATOM 725 O O . PRO A 1 92 ? -20.864 -0.846 0.792 1.00 92.69 92 PRO A O 1
ATOM 728 N N . GLU A 1 93 ? -19.069 0.509 0.641 1.00 94.31 93 GLU A N 1
ATOM 729 C CA . GLU A 1 93 ? -18.128 -0.487 0.124 1.00 94.31 93 GLU A CA 1
ATOM 730 C C . GLU A 1 93 ? -17.809 -1.589 1.150 1.00 94.31 93 GLU A C 1
ATOM 732 O O . GLU A 1 93 ? -17.348 -2.660 0.767 1.00 94.31 93 GLU A O 1
ATOM 737 N N . VAL A 1 94 ? -18.092 -1.388 2.443 1.00 95.12 94 VAL A N 1
ATOM 738 C CA . VAL A 1 94 ? -17.761 -2.348 3.505 1.00 95.12 94 VAL A CA 1
ATOM 739 C C . VAL A 1 94 ? -18.835 -3.435 3.642 1.00 95.12 94 VAL A C 1
ATOM 741 O O . VAL A 1 94 ? -19.981 -3.195 4.050 1.00 95.12 94 VAL A O 1
ATOM 744 N N . ALA A 1 95 ? -18.450 -4.684 3.377 1.00 93.44 95 ALA A N 1
ATOM 745 C CA . ALA A 1 95 ? -19.293 -5.867 3.532 1.00 93.44 95 ALA A CA 1
ATOM 746 C C . ALA A 1 95 ? -19.382 -6.330 4.996 1.00 93.44 95 ALA A C 1
ATOM 748 O O . ALA A 1 95 ? -20.486 -6.542 5.503 1.00 93.44 95 ALA A O 1
ATOM 749 N N . SER A 1 96 ? -18.266 -6.398 5.721 1.00 93.50 96 SER A N 1
ATOM 750 C CA . SER A 1 96 ? -18.243 -6.759 7.148 1.00 93.50 96 SER A CA 1
ATOM 751 C C . SER A 1 96 ? -17.039 -6.155 7.863 1.00 93.50 96 SER A C 1
ATOM 753 O O . SER A 1 96 ? -15.999 -5.952 7.246 1.00 93.50 96 SER A O 1
ATOM 755 N N . VAL A 1 97 ? -17.181 -5.912 9.166 1.00 95.31 97 VAL A N 1
ATOM 756 C CA . VAL A 1 97 ? -16.094 -5.469 10.048 1.00 95.31 97 VAL A CA 1
ATOM 757 C C . VAL A 1 97 ? -16.015 -6.445 11.213 1.00 95.31 97 VAL A C 1
ATOM 759 O O . VAL A 1 97 ? -17.044 -6.751 11.819 1.00 95.31 97 VAL A O 1
ATOM 762 N N . PHE A 1 98 ? -14.819 -6.952 11.491 1.00 93.75 98 PHE A N 1
ATOM 763 C CA . PHE A 1 98 ? -14.542 -7.818 12.629 1.00 93.75 98 PHE A CA 1
ATOM 764 C C . PHE A 1 98 ? -13.444 -7.194 13.488 1.00 93.75 98 PHE A C 1
ATOM 766 O O . PHE A 1 98 ? -12.260 -7.316 13.176 1.00 93.75 98 PHE A O 1
ATOM 773 N N . GLY A 1 99 ? -13.856 -6.496 14.544 1.00 92.19 99 GLY A N 1
ATOM 774 C CA . GLY A 1 99 ? -12.963 -5.876 15.508 1.00 92.19 99 GLY A CA 1
ATOM 775 C C . GLY A 1 99 ? -12.464 -6.836 16.594 1.00 92.19 99 GLY A C 1
ATOM 776 O O . GLY A 1 99 ? -13.237 -7.586 17.194 1.00 92.19 99 GLY A O 1
ATOM 777 N N . LYS A 1 100 ? -11.171 -6.749 16.903 1.00 91.06 100 LYS A N 1
ATOM 778 C CA . LYS A 1 100 ? -10.465 -7.429 17.996 1.00 91.06 100 LYS A CA 1
ATOM 779 C C . LYS A 1 100 ? -9.733 -6.379 18.839 1.00 91.06 100 LYS A C 1
ATOM 781 O O . LYS A 1 100 ? -9.075 -5.491 18.307 1.00 91.06 100 LYS A O 1
ATOM 786 N N . VAL A 1 101 ? -9.842 -6.478 20.162 1.00 89.44 101 VAL A N 1
ATOM 787 C CA . VAL A 1 101 ? -9.073 -5.660 21.118 1.00 89.44 101 VAL A CA 1
ATOM 788 C C . VAL A 1 101 ? -8.143 -6.581 21.887 1.00 89.44 101 VAL A C 1
ATOM 790 O O . VAL A 1 101 ? -8.615 -7.534 22.512 1.00 89.44 101 VAL A O 1
ATOM 793 N N . GLY A 1 102 ? -6.850 -6.262 21.896 1.00 85.88 102 GLY A N 1
ATOM 794 C CA . GLY A 1 102 ? -5.842 -7.115 22.515 1.00 85.88 102 GLY A CA 1
ATOM 795 C C . GLY A 1 102 ? -5.689 -8.456 21.803 1.00 85.88 102 GLY A C 1
ATOM 796 O O . GLY A 1 102 ? -6.012 -8.593 20.625 1.00 85.88 102 GLY A O 1
ATOM 797 N N . ARG A 1 103 ? -5.161 -9.441 22.527 1.00 86.25 103 ARG A N 1
ATOM 798 C CA . ARG A 1 103 ? -4.788 -10.739 21.963 1.00 86.25 103 ARG A CA 1
ATOM 799 C C . ARG A 1 103 ? -5.935 -11.742 21.890 1.00 86.25 103 ARG A C 1
ATOM 801 O O . ARG A 1 103 ? -6.795 -11.788 22.770 1.00 86.25 103 ARG A O 1
ATOM 808 N N . ALA A 1 104 ? -5.866 -12.626 20.904 1.00 86.69 104 ALA A N 1
ATOM 809 C CA . ALA A 1 104 ? -6.525 -13.924 20.948 1.00 86.69 104 ALA A CA 1
ATOM 810 C C . ALA A 1 104 ? -5.824 -14.873 21.945 1.00 86.69 104 ALA A C 1
ATOM 812 O O . ALA A 1 104 ? -4.650 -14.684 22.284 1.00 86.69 104 ALA A O 1
ATOM 813 N N . ASP A 1 105 ? -6.519 -15.939 22.358 1.00 83.06 105 ASP A N 1
ATOM 814 C CA . ASP A 1 105 ? -5.968 -17.043 23.164 1.00 83.06 105 ASP A CA 1
ATOM 815 C C . ASP A 1 105 ? -5.018 -17.929 22.331 1.00 83.06 105 ASP A C 1
ATOM 817 O O . ASP A 1 105 ? -5.221 -19.126 22.137 1.00 83.06 105 ASP A O 1
ATOM 821 N N . SER A 1 106 ? -3.967 -17.318 21.790 1.00 83.94 106 SER A N 1
ATOM 822 C CA . SER A 1 106 ? -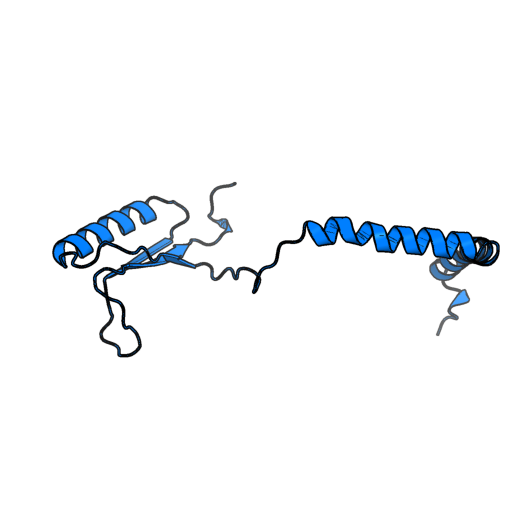2.915 -17.965 21.014 1.00 83.94 106 SER A CA 1
ATOM 823 C C . SER A 1 106 ? -1.565 -17.326 21.316 1.00 83.94 106 SER A C 1
ATOM 825 O O . SER A 1 106 ? -1.457 -16.113 21.503 1.00 83.94 106 SER A O 1
ATOM 827 N N . ALA A 1 107 ? -0.504 -18.133 21.319 1.00 84.06 107 ALA A N 1
ATOM 828 C CA . ALA A 1 107 ? 0.872 -17.653 21.450 1.00 84.06 107 ALA A CA 1
ATOM 829 C C . ALA A 1 107 ? 1.338 -16.814 20.244 1.00 84.06 107 ALA A C 1
ATOM 831 O O . ALA A 1 107 ? 2.305 -16.068 20.361 1.00 84.06 107 ALA A O 1
ATOM 832 N N . THR A 1 108 ? 0.649 -16.915 19.106 1.00 86.88 108 THR A N 1
ATOM 833 C CA . THR A 1 108 ? 0.973 -16.177 17.875 1.00 86.88 108 THR A CA 1
ATOM 834 C C . THR A 1 108 ? 0.550 -14.710 17.911 1.00 86.88 108 THR A C 1
ATOM 836 O O . THR A 1 108 ? 0.931 -13.959 17.022 1.00 86.88 108 THR A O 1
ATOM 839 N N . ASP A 1 109 ? -0.240 -14.302 18.907 1.00 85.75 109 ASP A N 1
ATOM 840 C CA . ASP A 1 109 ? -0.801 -12.959 19.009 1.00 85.75 109 ASP A CA 1
ATOM 841 C C . ASP A 1 109 ? -0.384 -12.291 20.335 1.00 85.75 109 ASP A C 1
ATOM 843 O O . ASP A 1 109 ? -0.952 -12.591 21.391 1.00 85.75 109 ASP A O 1
ATOM 847 N N . PRO A 1 110 ? 0.637 -11.415 20.316 1.00 83.00 110 PRO A N 1
ATOM 848 C CA . PRO A 1 110 ? 1.096 -10.682 21.491 1.00 83.00 110 PRO A CA 1
ATOM 849 C C . PRO A 1 110 ? 0.396 -9.318 21.671 1.00 83.00 110 PRO A C 1
ATOM 851 O O . PRO A 1 110 ? 0.920 -8.469 22.396 1.00 83.00 110 PRO A O 1
ATOM 854 N N . ALA A 1 111 ? -0.751 -9.069 21.024 1.00 83.81 111 ALA A N 1
ATOM 855 C CA . ALA A 1 111 ? -1.397 -7.757 21.021 1.00 83.81 111 ALA A CA 1
ATOM 856 C C . ALA A 1 111 ? -1.769 -7.243 22.435 1.00 83.81 111 ALA A C 1
ATOM 858 O O . ALA A 1 111 ? -2.506 -7.909 23.175 1.00 83.81 111 ALA A O 1
ATOM 859 N N . PRO A 1 112 ? -1.318 -6.034 22.829 1.00 82.50 112 PRO A N 1
ATOM 860 C CA . PRO A 1 112 ? -1.735 -5.411 24.081 1.00 82.50 112 PRO A CA 1
ATOM 861 C C . PRO A 1 112 ? -3.170 -4.878 23.975 1.00 82.50 112 PRO A C 1
ATOM 863 O O . PRO A 1 112 ? -3.643 -4.556 22.892 1.00 82.50 112 PRO A O 1
ATOM 866 N N . LEU A 1 113 ? -3.849 -4.671 25.109 1.00 82.25 113 LEU A N 1
ATOM 867 C CA . LEU A 1 113 ? -5.214 -4.106 25.137 1.00 82.25 113 LEU A CA 1
ATOM 868 C C . LEU A 1 113 ? -5.333 -2.702 24.516 1.00 82.25 113 LEU A C 1
ATOM 870 O O . LEU A 1 113 ? -6.427 -2.278 24.160 1.00 82.25 113 LEU A O 1
ATOM 874 N N . ALA A 1 114 ? -4.218 -1.978 24.404 1.00 84.31 114 ALA A N 1
ATOM 875 C CA . ALA A 1 114 ? -4.160 -0.677 23.747 1.00 84.31 114 ALA A CA 1
ATOM 876 C C . ALA A 1 114 ? -4.128 -0.775 22.210 1.00 84.31 114 ALA A C 1
ATOM 878 O O . ALA A 1 114 ? -4.247 0.246 21.539 1.00 84.31 114 ALA A O 1
ATOM 879 N N . MET A 1 115 ? -3.958 -1.972 21.644 1.00 88.12 115 MET A N 1
ATOM 880 C CA . MET A 1 115 ? -3.961 -2.197 20.204 1.00 88.12 115 MET A CA 1
ATOM 881 C C . MET A 1 115 ? -5.285 -2.827 19.785 1.00 88.12 115 MET A C 1
ATOM 883 O O . MET A 1 115 ? -5.726 -3.840 20.339 1.00 88.12 115 MET A O 1
ATOM 887 N N . ILE A 1 116 ? -5.921 -2.188 18.811 1.00 88.62 116 ILE A N 1
ATOM 888 C CA . ILE A 1 116 ? -7.127 -2.681 18.161 1.00 88.62 116 ILE A CA 1
ATOM 889 C C . ILE A 1 116 ? -6.719 -3.207 16.792 1.00 88.62 116 ILE A C 1
ATOM 891 O O . ILE A 1 116 ? -5.916 -2.587 16.105 1.00 88.62 116 ILE A O 1
ATOM 895 N N . GLU A 1 117 ? -7.303 -4.322 16.385 1.00 91.25 117 GLU A N 1
ATOM 896 C CA . GLU A 1 117 ? -7.164 -4.874 15.043 1.00 91.25 117 GLU A CA 1
ATOM 897 C C . GLU A 1 117 ? -8.560 -5.136 14.497 1.00 91.25 117 GLU A C 1
ATOM 899 O O . GLU A 1 117 ? -9.320 -5.905 15.077 1.00 91.25 117 GLU A O 1
ATOM 904 N N . SER A 1 118 ? -8.929 -4.475 13.407 1.00 91.94 118 SER A N 1
ATOM 905 C CA . SER A 1 118 ? -10.233 -4.648 12.769 1.00 91.94 118 SER A CA 1
ATOM 906 C C . SER A 1 118 ? -10.045 -5.145 11.346 1.00 91.94 118 SER A C 1
ATOM 908 O O . SER A 1 118 ? -9.477 -4.444 10.511 1.00 91.94 118 SER A O 1
ATOM 910 N N . THR A 1 119 ? -10.521 -6.354 11.064 1.00 93.56 119 THR A N 1
ATOM 911 C CA . THR A 1 119 ? -10.515 -6.921 9.712 1.00 93.56 119 THR A CA 1
ATOM 912 C C . THR A 1 119 ? -11.754 -6.433 8.966 1.00 93.56 119 THR A C 1
ATOM 914 O O . THR A 1 119 ? -12.889 -6.722 9.359 1.00 93.56 119 THR A O 1
ATOM 917 N N . ILE A 1 120 ? -11.546 -5.673 7.896 1.00 94.94 120 ILE A N 1
ATOM 918 C CA . ILE A 1 120 ? -12.589 -5.022 7.105 1.00 94.94 120 ILE A CA 1
ATOM 919 C C . ILE A 1 120 ? -12.671 -5.729 5.760 1.00 94.94 120 ILE A C 1
ATOM 921 O O . ILE A 1 120 ? -11.785 -5.593 4.924 1.00 94.94 120 ILE A O 1
ATOM 925 N N . ARG A 1 121 ? -13.764 -6.446 5.514 1.00 93.44 121 ARG A N 1
ATOM 926 C CA . ARG A 1 121 ? -14.015 -7.048 4.204 1.00 93.44 121 ARG A CA 1
ATOM 927 C C . ARG A 1 121 ? -14.776 -6.072 3.329 1.00 93.44 121 ARG A C 1
ATOM 929 O O . ARG A 1 121 ? -15.859 -5.620 3.719 1.00 93.44 121 ARG A O 1
ATOM 936 N N . LEU A 1 122 ? -14.245 -5.786 2.148 1.00 94.12 122 LEU A N 1
ATOM 937 C CA . LEU A 1 122 ? -14.923 -4.963 1.156 1.00 94.12 122 LEU A CA 1
ATOM 938 C C . LEU A 1 122 ? -15.875 -5.818 0.310 1.00 94.12 122 LEU A C 1
ATOM 940 O O . LEU A 1 122 ? -15.756 -7.041 0.219 1.00 94.12 122 LEU A O 1
ATOM 944 N N . ARG A 1 123 ? -16.877 -5.175 -0.286 1.00 92.38 123 ARG A N 1
ATOM 945 C CA . ARG A 1 123 ? -17.702 -5.781 -1.336 1.00 92.38 123 ARG A CA 1
ATOM 946 C C . ARG A 1 123 ? -16.853 -5.983 -2.598 1.00 92.38 123 ARG A C 1
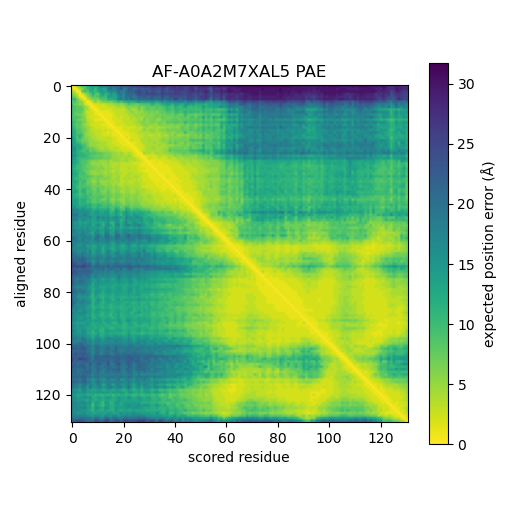ATOM 948 O O . ARG A 1 123 ? -15.863 -5.272 -2.765 1.00 92.38 123 ARG A O 1
ATOM 955 N N . PRO A 1 124 ? -17.261 -6.871 -3.518 1.00 91.75 124 PRO A N 1
ATOM 956 C CA . PRO A 1 124 ? -16.676 -6.931 -4.855 1.00 91.75 124 PRO A CA 1
ATOM 957 C C . PRO A 1 124 ? -16.649 -5.547 -5.518 1.00 91.75 124 PRO A C 1
ATOM 959 O O . PRO A 1 124 ? -17.602 -4.774 -5.359 1.00 91.75 124 PRO A O 1
ATOM 962 N N . ARG A 1 125 ? -15.563 -5.235 -6.237 1.00 88.00 125 ARG A N 1
ATOM 963 C CA . ARG A 1 125 ? -15.308 -3.907 -6.829 1.00 88.00 125 ARG A CA 1
ATOM 964 C C . ARG A 1 125 ? -16.428 -3.451 -7.768 1.00 88.00 125 ARG A C 1
ATOM 966 O O . ARG A 1 125 ? -16.685 -2.258 -7.880 1.00 88.00 125 ARG A O 1
ATOM 973 N N . GLU A 1 126 ? -17.153 -4.381 -8.382 1.00 90.94 126 GLU A N 1
ATOM 974 C CA . GLU A 1 126 ? -18.292 -4.107 -9.268 1.00 90.94 126 GLU A CA 1
ATOM 975 C C . GLU A 1 126 ? -19.484 -3.470 -8.535 1.00 90.94 126 GLU A C 1
ATOM 977 O O . GLU A 1 126 ? -20.354 -2.875 -9.164 1.00 90.94 126 GLU A O 1
ATOM 982 N N . GLN A 1 127 ? -19.544 -3.609 -7.208 1.00 90.88 127 GLN A N 1
ATOM 983 C CA . GLN A 1 127 ? -20.602 -3.049 -6.361 1.00 90.88 127 GLN A CA 1
ATOM 984 C C . GLN A 1 127 ? -20.211 -1.705 -5.741 1.00 90.88 127 GLN A C 1
ATOM 986 O O . GLN A 1 127 ? -20.971 -1.158 -4.938 1.00 90.88 127 GLN A O 1
ATOM 991 N N . TRP A 1 128 ? -19.011 -1.205 -6.035 1.00 93.31 128 TRP A N 1
ATOM 992 C CA . TRP A 1 128 ? -18.548 0.062 -5.490 1.00 93.31 128 TRP A CA 1
ATOM 993 C C . TRP A 1 128 ? -19.251 1.213 -6.198 1.00 93.31 128 TRP A C 1
ATOM 995 O O . TRP A 1 128 ? -19.725 1.089 -7.331 1.00 93.31 128 TRP A O 1
ATOM 1005 N N . ARG A 1 129 ? -19.349 2.351 -5.510 1.00 91.38 129 ARG A N 1
ATOM 1006 C CA . ARG A 1 129 ? -19.885 3.555 -6.139 1.00 91.38 129 ARG A CA 1
ATOM 1007 C C . ARG A 1 129 ? -18.987 3.940 -7.323 1.00 91.38 129 ARG A C 1
ATOM 1009 O O . ARG A 1 129 ? -17.771 3.771 -7.224 1.00 91.38 129 ARG A O 1
ATOM 1016 N N . PRO A 1 130 ? -19.559 4.457 -8.423 1.00 84.75 130 PRO A N 1
ATOM 1017 C CA . PRO A 1 130 ? -18.753 5.050 -9.480 1.00 84.75 130 PRO A CA 1
ATOM 1018 C C . PRO A 1 130 ? -17.906 6.179 -8.881 1.00 84.75 130 PRO A C 1
ATOM 1020 O O . PRO A 1 130 ? -18.431 7.012 -8.136 1.00 84.75 130 PRO A O 1
ATOM 1023 N N . GLY A 1 131 ? -16.600 6.115 -9.147 1.00 70.50 131 GLY A N 1
ATOM 1024 C CA . GLY A 1 131 ? -15.601 7.082 -8.686 1.00 70.50 131 GLY A CA 1
ATOM 1025 C C . GLY A 1 131 ? -15.597 8.370 -9.490 1.00 70.50 131 GLY A C 1
ATOM 1026 O O . GLY A 1 131 ? -16.009 8.330 -10.673 1.00 70.50 131 GLY A O 1
#

Sequence (131 aa):
MRSEHENPINRWLIARYRPIIGRALARPGRVVLITGLLLASMLWPLSQLGREFMPDLDEGDLLYMPSAPPGIAIGTARQLLQQVDRLIKTVPEVASVFGKVGRADSATDPAPLAMIESTIRLRPREQWRPG

Secondary structure (DSSP, 8-state):
---GGG-HHHHHHHHHHHHHHHHHHH-HHHHHHHHHHHHHHTHHHHHH----SSPPP--SEEEE-PBPPTT--HHHHHHHHHHHHHHHHTSTTEEEEEEEES--SSTT----TTBEEEEEEEPPGGGSPP-

Solvent-accessible surface area (backbone atoms only — not comparable to full-atom values): 7958 Å² total; per-residue (Å²): 134,83,61,74,76,73,39,71,66,49,49,51,51,50,66,56,44,54,65,49,52,53,56,43,70,75,39,53,69,59,50,53,52,52,51,51,51,54,59,57,55,50,54,60,61,60,72,68,58,81,89,73,97,66,81,89,79,86,78,64,52,47,81,48,68,57,77,53,64,84,85,58,51,69,69,56,44,53,51,50,48,55,51,52,47,52,57,56,57,68,41,86,49,43,67,47,69,49,77,41,68,26,48,62,104,45,93,89,41,84,45,49,66,34,35,35,43,29,45,34,34,44,51,64,76,91,74,43,79,88,128